Protein AF-A0A925RL94-F1 (afdb_monomer_lite)

Structure (mmCIF, N/CA/C/O backbone):
data_AF-A0A925RL94-F1
#
_entry.id   AF-A0A925RL94-F1
#
loop_
_atom_site.group_PDB
_atom_site.id
_atom_site.type_symbol
_atom_site.label_atom_id
_atom_site.label_alt_id
_atom_site.label_comp_id
_atom_site.label_asym_id
_atom_site.label_entity_id
_atom_site.label_seq_id
_atom_site.pdbx_PDB_ins_code
_atom_site.Cartn_x
_atom_site.Cartn_y
_atom_site.Cartn_z
_atom_site.occupancy
_atom_site.B_iso_or_equiv
_atom_site.auth_seq_id
_atom_site.auth_comp_id
_atom_site.auth_asym_id
_atom_site.auth_atom_id
_atom_site.pdbx_PDB_model_num
ATOM 1 N N . ALA A 1 1 ? 12.896 13.340 -16.952 1.00 64.50 1 ALA A N 1
ATOM 2 C CA . ALA A 1 1 ? 13.721 12.952 -18.116 1.00 64.50 1 ALA A CA 1
ATOM 3 C C . ALA A 1 1 ? 14.757 11.909 -17.709 1.00 64.50 1 ALA A C 1
ATOM 5 O O . ALA A 1 1 ? 14.561 10.755 -18.052 1.00 64.50 1 ALA A O 1
ATOM 6 N N . ALA A 1 2 ? 15.728 12.252 -16.847 1.00 90.25 2 ALA A N 1
ATOM 7 C CA . ALA A 1 2 ? 16.806 11.335 -16.456 1.00 90.25 2 ALA A CA 1
ATOM 8 C C . ALA A 1 2 ? 16.340 9.932 -16.011 1.00 90.25 2 ALA A C 1
ATOM 10 O O . ALA A 1 2 ? 16.824 8.950 -16.558 1.00 90.25 2 ALA A O 1
ATOM 11 N N . LEU A 1 3 ? 15.381 9.799 -15.083 1.00 93.00 3 LEU A N 1
ATOM 12 C CA . LEU A 1 3 ? 14.913 8.478 -14.620 1.00 93.00 3 LEU A CA 1
ATOM 13 C C . LEU A 1 3 ? 14.348 7.605 -15.755 1.00 93.00 3 LEU A C 1
ATOM 15 O O . LEU A 1 3 ? 14.656 6.421 -15.834 1.00 93.00 3 LEU A O 1
ATOM 19 N N . VAL A 1 4 ? 13.565 8.192 -16.661 1.00 92.75 4 VAL A N 1
ATOM 20 C CA . VAL A 1 4 ? 12.972 7.477 -17.804 1.00 92.75 4 VAL A CA 1
ATOM 21 C C . VAL A 1 4 ? 14.063 6.960 -18.743 1.00 92.75 4 VAL A C 1
ATOM 23 O O . VAL A 1 4 ? 14.004 5.805 -19.165 1.00 92.75 4 VAL A O 1
ATOM 26 N N . ASP A 1 5 ? 15.096 7.765 -18.998 1.00 92.69 5 ASP A N 1
ATOM 27 C CA . ASP A 1 5 ? 16.243 7.357 -19.817 1.00 92.69 5 ASP A CA 1
ATOM 28 C C . ASP A 1 5 ? 17.022 6.208 -19.155 1.00 92.69 5 ASP A C 1
ATOM 30 O O . ASP A 1 5 ? 17.421 5.251 -19.822 1.00 92.69 5 ASP A O 1
ATOM 34 N N . HIS A 1 6 ? 17.185 6.251 -17.827 1.00 94.94 6 HIS A N 1
ATOM 35 C CA . HIS A 1 6 ? 17.825 5.173 -17.067 1.00 94.94 6 HIS A CA 1
ATOM 36 C C . HIS A 1 6 ? 17.009 3.876 -17.109 1.00 94.94 6 HIS A C 1
ATOM 38 O O . HIS A 1 6 ? 17.593 2.799 -17.267 1.00 94.94 6 HIS A O 1
ATOM 44 N N . VAL A 1 7 ? 15.677 3.964 -17.018 1.00 94.00 7 VAL A N 1
ATOM 45 C CA . VAL A 1 7 ? 14.772 2.814 -17.171 1.00 94.00 7 VAL A CA 1
ATOM 46 C C . VAL A 1 7 ? 14.904 2.214 -18.571 1.00 94.00 7 VAL A C 1
ATOM 48 O O . VAL A 1 7 ? 15.119 1.009 -18.695 1.00 94.00 7 VAL A O 1
ATOM 51 N N . ALA A 1 8 ? 14.865 3.030 -19.627 1.00 92.62 8 ALA A N 1
ATOM 52 C CA . ALA A 1 8 ? 15.038 2.554 -21.001 1.00 92.62 8 ALA A CA 1
ATOM 53 C C . ALA A 1 8 ? 16.407 1.881 -21.211 1.00 92.62 8 ALA A C 1
ATOM 55 O O . ALA A 1 8 ? 16.489 0.782 -21.764 1.00 92.62 8 ALA A O 1
ATOM 56 N N . ALA A 1 9 ? 17.481 2.485 -20.693 1.00 93.75 9 ALA A N 1
ATOM 57 C CA . ALA A 1 9 ? 18.813 1.889 -20.730 1.00 93.75 9 ALA A CA 1
ATOM 58 C C . ALA A 1 9 ? 18.877 0.559 -19.958 1.00 93.75 9 ALA A C 1
ATOM 60 O O . ALA A 1 9 ? 19.594 -0.354 -20.367 1.00 93.75 9 ALA A O 1
ATOM 61 N N . GLN A 1 10 ? 18.140 0.422 -18.851 1.00 94.38 10 GLN A N 1
ATOM 62 C CA . GLN A 1 10 ? 18.059 -0.832 -18.100 1.00 94.38 10 GLN A CA 1
ATOM 63 C C . GLN A 1 10 ? 17.340 -1.930 -18.879 1.00 94.38 10 GLN A C 1
ATOM 65 O O . GLN A 1 10 ? 17.825 -3.058 -18.891 1.00 94.38 10 GLN A O 1
ATOM 70 N N . LEU A 1 11 ? 16.249 -1.606 -19.577 1.00 94.69 11 LEU A N 1
ATOM 71 C CA . LEU A 1 11 ? 15.552 -2.568 -20.435 1.00 94.69 11 LEU A CA 1
ATOM 72 C C . LEU A 1 11 ? 16.499 -3.148 -21.497 1.00 94.69 11 LEU A C 1
ATOM 74 O O . LEU A 1 11 ? 16.569 -4.365 -21.651 1.00 94.69 11 LEU A O 1
ATOM 78 N N . VAL A 1 12 ? 17.315 -2.309 -22.142 1.00 95.38 12 VAL A N 1
ATOM 79 C CA . VAL A 1 12 ? 18.339 -2.770 -23.100 1.00 95.38 12 VAL A CA 1
ATOM 80 C C . VAL A 1 12 ? 19.384 -3.677 -22.435 1.00 95.38 12 VAL A C 1
ATOM 82 O O . VAL A 1 12 ? 19.806 -4.669 -23.027 1.00 95.38 12 VAL A O 1
ATOM 85 N N . ARG A 1 13 ? 19.800 -3.388 -21.194 1.00 95.88 13 ARG A N 1
ATOM 86 C CA . ARG A 1 13 ? 20.733 -4.264 -20.457 1.00 95.88 13 ARG A CA 1
ATOM 87 C C . ARG A 1 13 ? 20.117 -5.625 -20.118 1.00 95.88 13 ARG A C 1
ATOM 89 O O . ARG A 1 13 ? 20.829 -6.621 -20.173 1.00 95.88 13 ARG A O 1
ATOM 96 N N . CYS A 1 14 ? 18.831 -5.671 -19.772 1.00 95.81 14 CYS A N 1
ATOM 97 C CA . CYS A 1 14 ? 18.134 -6.903 -19.393 1.00 95.81 14 CYS A CA 1
ATOM 98 C C . CYS A 1 14 ? 17.754 -7.777 -20.597 1.00 95.81 14 CYS A C 1
ATOM 100 O O . CYS A 1 14 ? 17.811 -9.000 -20.495 1.00 95.81 14 CYS A O 1
ATOM 102 N N . PHE A 1 15 ? 17.365 -7.165 -21.720 1.00 95.56 15 PHE A N 1
ATOM 103 C CA . PHE A 1 15 ? 16.771 -7.865 -22.867 1.00 95.56 15 PHE A CA 1
ATOM 104 C C . PHE A 1 15 ? 17.641 -7.854 -24.133 1.00 95.56 15 PHE A C 1
ATOM 106 O O . PHE A 1 15 ? 17.302 -8.507 -25.117 1.00 95.56 15 PHE A O 1
ATOM 113 N N . GLY A 1 16 ? 18.778 -7.154 -24.111 1.00 95.62 16 GLY A N 1
ATOM 114 C CA . GLY A 1 16 ? 19.700 -7.044 -25.238 1.00 95.62 16 GLY A CA 1
ATOM 115 C C . GLY A 1 16 ? 19.469 -5.801 -26.101 1.00 95.62 16 GLY A C 1
ATOM 116 O O . GLY A 1 16 ? 18.523 -5.038 -25.919 1.00 95.62 16 GLY A O 1
ATOM 117 N N . ARG A 1 17 ? 20.378 -5.580 -27.058 1.00 92.81 17 ARG A N 1
ATOM 118 C CA . ARG A 1 17 ? 20.386 -4.380 -27.917 1.00 92.81 17 ARG A CA 1
ATOM 119 C C . ARG A 1 17 ? 19.214 -4.307 -28.890 1.00 92.81 17 ARG A C 1
ATOM 121 O O . ARG A 1 17 ? 18.818 -3.206 -29.251 1.00 92.81 17 ARG A O 1
ATOM 128 N N . ASP A 1 18 ? 18.656 -5.456 -29.251 1.00 93.88 18 ASP A N 1
ATOM 129 C CA . ASP A 1 18 ? 17.502 -5.557 -30.146 1.00 93.88 18 ASP A CA 1
ATOM 130 C C . ASP A 1 18 ? 16.169 -5.464 -29.384 1.00 93.88 18 ASP A C 1
ATOM 132 O O . ASP A 1 18 ? 15.102 -5.679 -29.960 1.00 93.88 18 ASP A O 1
ATOM 136 N N . ALA A 1 19 ? 16.211 -5.150 -28.080 1.00 92.06 19 ALA A N 1
ATOM 137 C CA . ALA A 1 19 ? 15.014 -4.930 -27.289 1.00 92.06 19 ALA A CA 1
ATOM 138 C C . ALA A 1 19 ? 14.204 -3.761 -27.880 1.00 92.06 19 ALA A C 1
ATOM 140 O O . ALA A 1 19 ? 14.744 -2.664 -28.064 1.00 92.06 19 ALA A O 1
ATOM 141 N N . PRO A 1 20 ? 12.908 -3.961 -28.170 1.00 90.12 20 PRO A N 1
ATOM 142 C CA . PRO A 1 20 ? 12.073 -2.904 -28.714 1.00 90.12 20 PRO A CA 1
ATOM 143 C C . PRO A 1 20 ? 11.938 -1.752 -27.715 1.00 90.12 20 PRO A C 1
ATOM 145 O O . PRO A 1 20 ? 11.921 -1.951 -26.497 1.00 90.12 20 PRO A O 1
ATOM 148 N N . SER A 1 21 ? 11.802 -0.531 -28.233 1.00 90.19 21 SER A N 1
ATOM 149 C CA . SER A 1 21 ? 11.518 0.629 -27.391 1.00 90.19 21 SER A CA 1
ATOM 150 C C . SER A 1 21 ? 10.158 0.472 -26.694 1.00 90.19 21 SER A C 1
ATOM 152 O O . SER A 1 21 ? 9.199 0.012 -27.321 1.00 90.19 21 SER A O 1
ATOM 154 N N . PRO A 1 22 ? 10.040 0.857 -25.410 1.00 92.12 22 PRO A N 1
ATOM 155 C CA . PRO A 1 22 ? 8.777 0.770 -24.692 1.00 92.12 22 PRO A CA 1
ATOM 156 C C . PRO A 1 22 ? 7.737 1.708 -25.314 1.00 92.12 22 PRO A C 1
ATOM 158 O O . PRO A 1 22 ? 8.034 2.865 -25.605 1.00 92.12 22 PRO A O 1
ATOM 161 N N . LEU A 1 23 ? 6.498 1.227 -25.466 1.00 93.00 23 LEU A N 1
ATOM 162 C CA . LEU A 1 23 ? 5.382 2.039 -25.977 1.00 93.00 23 LEU A CA 1
ATOM 163 C C . LEU A 1 23 ? 5.044 3.206 -25.039 1.00 93.00 23 LEU A C 1
ATOM 165 O O . LEU A 1 23 ? 4.630 4.275 -25.485 1.00 93.00 23 LEU A O 1
ATOM 169 N N . ARG A 1 24 ? 5.206 2.992 -23.729 1.00 93.44 24 ARG A N 1
ATOM 170 C CA . ARG A 1 24 ? 5.007 3.993 -22.683 1.00 93.44 24 ARG A CA 1
ATOM 171 C C . ARG A 1 24 ? 5.826 3.619 -21.454 1.00 93.44 24 ARG A C 1
ATOM 173 O O . ARG A 1 24 ? 5.841 2.459 -21.059 1.00 93.44 24 ARG A O 1
ATOM 180 N N . ILE A 1 25 ? 6.443 4.613 -20.824 1.00 92.69 25 ILE A N 1
ATOM 181 C CA . ILE A 1 25 ? 6.955 4.512 -19.454 1.00 92.69 25 ILE A CA 1
ATOM 182 C C . ILE A 1 25 ? 6.118 5.461 -18.600 1.00 92.69 25 ILE A C 1
ATOM 184 O O . ILE A 1 25 ? 5.901 6.613 -18.970 1.00 92.69 25 ILE A O 1
ATOM 188 N N . THR A 1 26 ? 5.600 4.969 -17.481 1.00 94.25 26 THR A N 1
ATOM 189 C CA . THR A 1 26 ? 4.878 5.766 -16.483 1.00 94.25 26 THR A CA 1
ATOM 190 C C . THR A 1 26 ? 5.557 5.537 -15.150 1.00 94.25 26 THR A C 1
ATOM 192 O O . THR A 1 26 ? 5.808 4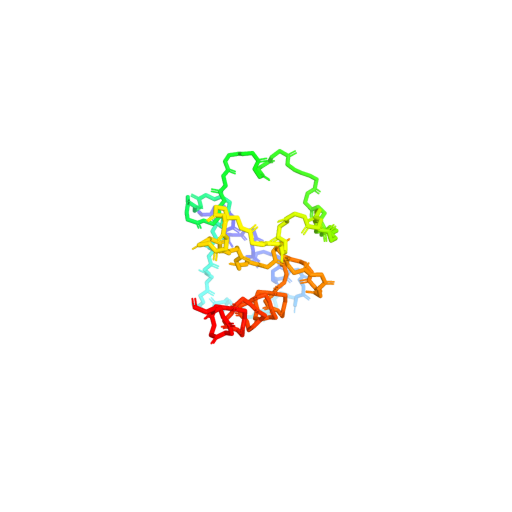.392 -14.786 1.00 94.25 26 THR A O 1
ATOM 195 N N . VAL A 1 27 ? 5.907 6.626 -14.479 1.00 92.50 27 VAL A N 1
ATOM 196 C CA . VAL A 1 27 ? 6.518 6.602 -13.154 1.00 92.50 27 VAL A CA 1
ATOM 197 C C . VAL A 1 27 ? 5.510 7.228 -12.212 1.00 92.50 27 VAL A C 1
ATOM 199 O O . VAL A 1 27 ? 5.088 8.355 -12.458 1.00 92.50 27 VAL A O 1
ATOM 202 N N . GLU A 1 28 ? 5.138 6.479 -11.185 1.00 93.75 28 GLU A N 1
ATOM 203 C CA . GLU A 1 28 ? 4.318 6.954 -10.079 1.00 93.75 28 GLU A CA 1
ATOM 204 C C . GLU A 1 28 ? 5.216 7.040 -8.849 1.00 93.75 28 GLU A C 1
ATOM 206 O O . GLU A 1 28 ? 5.878 6.057 -8.502 1.00 93.75 28 GLU A O 1
ATOM 211 N N . ASP A 1 29 ? 5.280 8.220 -8.243 1.00 92.75 29 ASP A N 1
ATOM 212 C CA . ASP A 1 29 ? 6.085 8.458 -7.048 1.00 92.75 29 ASP A CA 1
ATOM 213 C C . ASP A 1 29 ? 5.172 8.502 -5.823 1.00 92.75 29 ASP A C 1
ATOM 215 O O . ASP A 1 29 ? 4.739 9.561 -5.374 1.00 92.75 29 ASP A O 1
ATOM 219 N N . TRP A 1 30 ? 4.877 7.317 -5.289 1.00 93.25 30 TRP A N 1
ATOM 220 C CA . TRP A 1 30 ? 4.017 7.158 -4.116 1.00 93.25 30 TRP A CA 1
ATOM 221 C C . TRP A 1 30 ? 4.565 7.843 -2.863 1.00 93.25 30 TRP A C 1
ATOM 223 O O . TRP A 1 30 ? 3.786 8.224 -1.996 1.00 93.25 30 TRP A O 1
ATOM 233 N N . ALA A 1 31 ? 5.884 8.031 -2.770 1.00 92.12 31 ALA A N 1
ATOM 234 C CA . ALA A 1 31 ? 6.502 8.695 -1.627 1.00 92.12 31 ALA A CA 1
ATOM 235 C C . ALA A 1 31 ? 6.210 10.208 -1.605 1.00 92.12 31 ALA A C 1
ATOM 237 O O . ALA A 1 31 ? 6.306 10.845 -0.558 1.00 92.12 31 ALA A O 1
ATOM 238 N N . GLY A 1 32 ? 5.847 10.782 -2.757 1.00 91.75 32 GLY A N 1
ATOM 239 C CA . GLY A 1 32 ? 5.422 12.174 -2.888 1.00 91.75 32 GLY A CA 1
ATOM 240 C C . GLY A 1 32 ? 3.910 12.394 -2.787 1.00 91.75 32 GLY A C 1
ATOM 241 O O . GLY A 1 32 ? 3.482 13.550 -2.769 1.00 91.75 32 GLY A O 1
ATOM 242 N N . ASP A 1 33 ? 3.096 11.334 -2.743 1.00 95.31 33 ASP A N 1
ATOM 243 C CA . ASP A 1 33 ? 1.637 11.452 -2.672 1.00 95.31 33 ASP A CA 1
ATOM 244 C C . ASP A 1 33 ? 1.177 11.638 -1.210 1.00 95.31 33 ASP A C 1
ATOM 246 O O .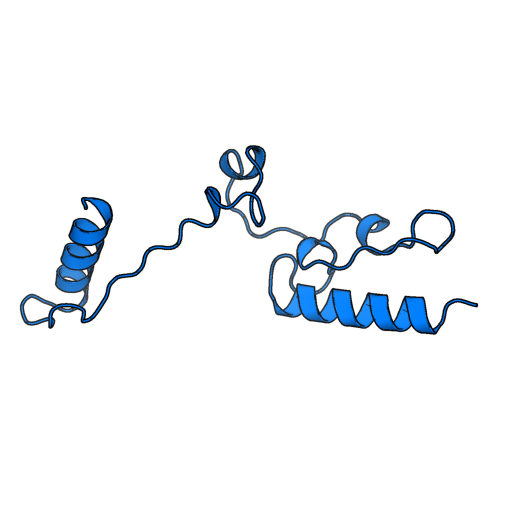 ASP A 1 33 ? 1.271 10.698 -0.416 1.00 95.31 33 ASP A O 1
ATOM 250 N N . PRO A 1 34 ? 0.623 12.810 -0.831 1.00 93.69 34 PRO A N 1
ATOM 251 C CA . PRO A 1 34 ? 0.199 13.083 0.544 1.00 93.69 34 PRO A CA 1
ATOM 252 C C . PRO A 1 34 ? -1.007 12.247 1.006 1.00 93.69 34 PRO A C 1
ATOM 254 O O . PRO A 1 34 ? -1.343 12.271 2.191 1.00 93.69 34 PRO A O 1
ATOM 257 N N . CYS A 1 35 ? -1.691 11.548 0.096 1.00 94.69 35 CYS A N 1
ATOM 258 C CA . CYS A 1 35 ? -2.757 10.603 0.434 1.00 94.69 35 CYS A CA 1
ATOM 259 C C . CYS A 1 35 ? -2.227 9.198 0.758 1.00 94.69 35 CYS A C 1
ATOM 261 O O . CYS A 1 35 ? -3.002 8.368 1.237 1.00 94.69 35 CYS A O 1
ATOM 263 N N . VAL A 1 36 ? -0.951 8.919 0.474 1.00 92.50 36 VAL A N 1
ATOM 264 C CA . VAL A 1 36 ? -0.339 7.589 0.619 1.00 92.50 36 VAL A CA 1
ATOM 265 C C . VAL A 1 36 ? 0.815 7.608 1.614 1.00 92.50 36 VAL A C 1
ATOM 267 O O . VAL A 1 36 ? 0.903 6.698 2.432 1.00 92.50 36 VAL A O 1
ATOM 270 N N . ALA A 1 37 ? 1.658 8.639 1.573 1.00 92.81 37 ALA A N 1
ATOM 271 C CA . ALA A 1 37 ? 2.850 8.750 2.401 1.00 92.81 37 ALA A CA 1
ATOM 272 C C . ALA A 1 37 ? 2.869 10.047 3.220 1.00 92.81 37 ALA A C 1
ATOM 274 O O . ALA A 1 37 ? 2.359 11.098 2.816 1.00 92.81 37 ALA A O 1
ATOM 275 N N . VAL A 1 38 ? 3.513 9.979 4.381 1.00 92.62 38 VAL A N 1
ATOM 276 C CA . VAL A 1 38 ? 3.895 11.134 5.196 1.00 92.62 38 VAL A CA 1
ATOM 277 C C . VAL A 1 38 ? 5.407 11.340 5.140 1.00 92.62 38 VAL A C 1
ATOM 279 O O . VAL A 1 38 ? 6.166 10.428 4.834 1.00 92.62 38 VAL A O 1
ATOM 282 N N . ALA A 1 39 ? 5.880 12.539 5.495 1.00 92.25 39 ALA A N 1
ATOM 283 C CA . ALA A 1 39 ? 7.313 12.857 5.455 1.00 92.25 39 ALA A CA 1
ATOM 284 C C . ALA A 1 39 ? 8.187 11.874 6.261 1.00 92.25 39 ALA A C 1
ATOM 286 O O . ALA A 1 39 ? 9.322 11.623 5.877 1.00 92.25 39 ALA A O 1
ATOM 287 N N . ALA A 1 40 ? 7.648 11.300 7.344 1.00 91.44 40 ALA A N 1
ATOM 288 C CA . ALA A 1 40 ? 8.349 10.320 8.172 1.00 91.44 40 ALA A CA 1
ATOM 289 C C . ALA A 1 40 ? 8.608 8.979 7.458 1.00 91.44 40 ALA A C 1
ATOM 291 O O . ALA A 1 40 ? 9.529 8.264 7.844 1.00 91.44 40 ALA A O 1
ATOM 292 N N . ASP A 1 41 ? 7.843 8.642 6.414 1.00 89.69 41 ASP A N 1
ATOM 293 C CA . ASP A 1 41 ? 8.013 7.383 5.677 1.00 89.69 41 ASP A CA 1
ATOM 294 C C . ASP A 1 41 ? 9.299 7.378 4.833 1.00 89.69 41 ASP A C 1
ATOM 296 O O . ASP A 1 41 ? 9.824 6.315 4.506 1.00 89.69 41 ASP A O 1
ATOM 300 N N . LEU A 1 42 ? 9.850 8.559 4.522 1.00 89.44 42 LEU A N 1
ATOM 301 C CA . LEU A 1 42 ? 11.115 8.707 3.792 1.00 89.44 42 LEU A CA 1
ATOM 302 C C . LEU A 1 42 ? 12.343 8.322 4.627 1.00 89.44 42 LEU A C 1
ATOM 304 O O . LEU A 1 42 ? 13.387 8.000 4.061 1.00 89.44 42 LEU A O 1
ATOM 308 N N . ASP A 1 43 ? 12.219 8.366 5.953 1.00 89.62 43 ASP A N 1
ATOM 309 C CA . ASP A 1 43 ? 13.310 8.084 6.891 1.00 89.62 43 ASP A CA 1
ATOM 310 C C . ASP A 1 43 ? 13.340 6.606 7.333 1.00 89.62 43 ASP A C 1
ATOM 312 O O . ASP A 1 43 ? 14.234 6.193 8.078 1.00 89.62 43 ASP A O 1
ATOM 316 N N . GLY A 1 44 ? 12.359 5.804 6.902 1.00 82.94 44 GLY A N 1
ATOM 317 C CA . GLY A 1 44 ? 12.239 4.390 7.251 1.00 82.94 44 GLY A CA 1
ATOM 318 C C . GLY A 1 44 ? 13.289 3.497 6.581 1.00 82.94 44 GLY A C 1
ATOM 319 O O . GLY A 1 44 ? 13.879 3.836 5.558 1.00 82.94 44 GLY A O 1
ATOM 320 N N . ASP A 1 45 ? 13.491 2.297 7.131 1.00 85.12 45 ASP A N 1
ATOM 321 C CA . ASP A 1 45 ? 14.379 1.275 6.553 1.00 85.12 45 ASP A CA 1
ATOM 322 C C . ASP A 1 45 ? 13.776 0.557 5.328 1.00 85.12 45 ASP A C 1
ATOM 324 O O . ASP A 1 45 ? 14.451 -0.248 4.681 1.00 85.12 45 ASP A O 1
ATOM 328 N N . GLY A 1 46 ? 12.513 0.854 4.998 1.00 83.06 46 GLY A N 1
ATOM 329 C CA . GLY A 1 46 ? 11.769 0.233 3.904 1.00 83.06 46 GLY A CA 1
ATOM 330 C C . GLY A 1 46 ? 11.455 -1.246 4.140 1.00 83.06 46 GLY A C 1
ATOM 331 O O . GLY A 1 46 ? 11.118 -1.954 3.186 1.00 83.06 46 GLY A O 1
ATOM 332 N N . ALA A 1 47 ? 11.596 -1.738 5.375 1.00 87.75 47 ALA A N 1
ATOM 333 C CA . ALA A 1 47 ? 11.281 -3.114 5.707 1.00 87.75 47 ALA A CA 1
ATOM 334 C C . ALA A 1 47 ? 9.773 -3.372 5.619 1.00 87.75 47 ALA A C 1
ATOM 336 O O . ALA A 1 47 ? 8.933 -2.491 5.813 1.00 87.75 47 ALA A O 1
ATOM 337 N N . HIS A 1 48 ? 9.429 -4.626 5.339 1.00 86.44 48 HIS A N 1
ATOM 338 C CA . HIS A 1 48 ? 8.046 -5.062 5.422 1.00 86.44 48 HIS A CA 1
ATOM 339 C C . HIS A 1 48 ? 7.550 -4.916 6.871 1.00 86.44 48 HIS A C 1
ATOM 341 O O . HIS A 1 48 ? 8.265 -5.346 7.781 1.00 86.44 48 HIS A O 1
ATOM 347 N N . PRO A 1 49 ? 6.367 -4.321 7.114 1.00 88.69 49 PRO A N 1
ATOM 348 C CA . PRO A 1 49 ? 5.893 -4.122 8.472 1.00 88.69 49 PRO A CA 1
ATOM 349 C C . PRO A 1 49 ? 5.616 -5.463 9.152 1.00 88.69 49 PRO A C 1
ATOM 351 O O . PRO A 1 49 ? 5.048 -6.381 8.568 1.00 88.69 49 PRO A O 1
ATOM 354 N N . GLU A 1 50 ? 5.975 -5.550 10.425 1.00 93.75 50 GLU A N 1
ATOM 355 C CA . GLU A 1 50 ? 5.524 -6.625 11.303 1.00 93.75 50 GLU A CA 1
ATOM 356 C C . GLU A 1 50 ? 4.072 -6.388 11.742 1.00 93.75 50 GLU A C 1
ATOM 358 O O . GLU A 1 50 ? 3.494 -5.312 11.553 1.00 93.75 50 GLU A O 1
ATOM 363 N N . VAL A 1 51 ? 3.470 -7.390 12.385 1.00 96.19 51 VAL A N 1
ATOM 364 C CA . VAL A 1 51 ? 2.136 -7.228 12.973 1.00 96.19 51 VAL A CA 1
ATOM 365 C C . VAL A 1 51 ? 2.168 -6.111 14.021 1.00 96.19 51 VAL A C 1
ATOM 367 O O . VAL A 1 51 ? 2.783 -6.239 15.081 1.00 96.19 51 VAL A O 1
ATOM 370 N N . GLY A 1 52 ? 1.452 -5.020 13.738 1.00 94.12 52 GLY A N 1
ATOM 371 C CA . GLY A 1 52 ? 1.354 -3.874 14.638 1.00 94.12 52 GLY A CA 1
ATOM 372 C C . GLY A 1 52 ? 0.698 -4.220 15.985 1.00 94.12 52 GLY A C 1
ATOM 373 O O . GLY A 1 52 ? 0.094 -5.288 16.141 1.00 94.12 52 GLY A O 1
ATOM 374 N N . PRO A 1 53 ? 0.746 -3.321 16.980 1.00 96.56 53 PRO A N 1
ATOM 375 C CA . PRO A 1 53 ? 0.229 -3.589 18.319 1.00 96.56 53 PRO A CA 1
ATOM 376 C C . PRO A 1 53 ? -1.273 -3.914 18.311 1.00 96.56 53 PRO A C 1
ATOM 378 O O . PRO A 1 53 ? -2.043 -3.374 17.517 1.00 96.56 53 PRO A O 1
ATOM 381 N N . ALA A 1 54 ? -1.709 -4.777 19.238 1.00 95.75 54 ALA A N 1
ATOM 382 C CA . ALA A 1 54 ? -3.092 -5.272 19.313 1.00 95.75 54 ALA A CA 1
ATOM 383 C C . ALA A 1 54 ? -4.148 -4.160 19.399 1.00 95.75 54 ALA A C 1
ATOM 385 O O . ALA A 1 54 ? -5.274 -4.349 18.944 1.00 95.75 54 ALA A O 1
ATOM 386 N N . VAL A 1 55 ? -3.770 -2.995 19.929 1.00 96.69 55 VAL A N 1
ATOM 387 C CA . VAL A 1 55 ? -4.624 -1.807 20.027 1.00 96.69 55 VAL A CA 1
ATOM 388 C C . VAL A 1 55 ? -5.166 -1.348 18.667 1.00 96.69 55 VAL A C 1
ATOM 390 O O . VAL A 1 55 ? -6.301 -0.897 18.609 1.00 96.69 55 VAL A O 1
ATOM 393 N N . LEU A 1 56 ? -4.435 -1.557 17.563 1.00 96.50 56 LEU A N 1
ATOM 394 C CA . LEU A 1 56 ? -4.891 -1.215 16.204 1.00 96.50 56 LEU A CA 1
ATOM 395 C C . LEU A 1 56 ? -6.048 -2.101 15.707 1.00 96.50 56 LEU A C 1
ATOM 397 O O . LEU A 1 56 ? -6.729 -1.766 14.739 1.00 96.50 56 LEU A O 1
ATOM 401 N N . ARG A 1 57 ? -6.269 -3.251 16.355 1.00 96.38 57 ARG A N 1
ATOM 402 C CA . ARG A 1 57 ? -7.336 -4.212 16.026 1.00 96.38 57 ARG A CA 1
ATOM 403 C C . ARG A 1 57 ? -8.534 -4.120 16.968 1.00 96.38 57 ARG A C 1
ATOM 405 O O . ARG A 1 57 ? -9.501 -4.863 16.785 1.00 96.38 57 ARG A O 1
ATOM 412 N N . GLN A 1 58 ? -8.470 -3.238 17.959 1.00 95.81 58 GLN A N 1
ATOM 413 C CA . GLN A 1 58 ? -9.508 -3.044 18.964 1.00 95.81 58 GLN A CA 1
ATOM 414 C C . GLN A 1 58 ? -10.446 -1.895 18.585 1.00 95.81 58 GLN A C 1
ATOM 416 O O . GLN A 1 58 ? -10.192 -1.130 17.657 1.00 95.81 58 GLN A O 1
ATOM 421 N N . ALA A 1 59 ? -11.561 -1.802 19.306 1.00 95.94 59 ALA A N 1
ATOM 422 C CA . ALA A 1 59 ? -12.463 -0.670 19.198 1.00 95.94 59 ALA A CA 1
ATOM 423 C C . ALA A 1 59 ? -11.935 0.508 20.023 1.00 95.94 59 ALA A C 1
ATOM 425 O O . ALA A 1 59 ? -11.448 0.330 21.141 1.00 95.94 59 ALA A O 1
ATOM 426 N N . HIS A 1 60 ? -12.120 1.715 19.511 1.00 95.88 60 HIS A N 1
ATOM 427 C CA . HIS A 1 60 ? -11.819 2.970 20.186 1.00 95.88 60 HIS A CA 1
ATOM 428 C C . HIS A 1 60 ? -13.107 3.744 20.470 1.00 95.88 60 HIS A C 1
ATOM 430 O O . HIS A 1 60 ? -14.169 3.436 19.922 1.00 95.88 60 HIS A O 1
ATOM 436 N N . LEU A 1 61 ? -13.010 4.759 21.336 1.00 95.62 61 LEU A N 1
ATOM 437 C CA . LEU A 1 61 ? -14.130 5.631 21.713 1.00 95.62 61 LEU A CA 1
ATOM 438 C C . LEU A 1 61 ? -15.395 4.832 22.074 1.00 95.62 61 LEU A C 1
ATOM 440 O O . LEU A 1 61 ? -16.456 5.050 21.497 1.00 95.62 61 LEU A O 1
ATOM 444 N N . GLU A 1 62 ? -15.254 3.880 23.002 1.00 93.38 62 GLU A N 1
ATOM 445 C CA . GLU A 1 62 ? -16.356 3.036 23.501 1.00 93.38 62 GLU A CA 1
ATOM 446 C C . GLU A 1 62 ? -17.089 2.266 22.387 1.00 93.38 62 GLU A C 1
ATOM 448 O O . GLU A 1 62 ? -18.309 2.139 22.395 1.00 93.38 62 GLU A O 1
ATOM 453 N N . GLY A 1 63 ? -16.347 1.765 21.396 1.00 92.06 63 GLY A N 1
ATOM 454 C CA . GLY A 1 63 ? -16.918 0.970 20.306 1.00 92.06 63 GLY A CA 1
ATOM 455 C C . GLY A 1 63 ? -17.336 1.772 19.076 1.00 92.06 63 GLY A C 1
ATOM 456 O O . GLY A 1 63 ? -17.733 1.170 18.079 1.00 92.06 63 GLY A O 1
ATOM 457 N N . ARG A 1 64 ? -17.224 3.105 19.115 1.00 93.81 64 ARG A N 1
ATOM 458 C CA . ARG A 1 64 ? -17.668 3.991 18.027 1.00 93.81 64 ARG A CA 1
ATOM 459 C C . ARG A 1 64 ? -16.667 4.121 16.884 1.00 93.81 64 ARG A C 1
ATOM 461 O O . ARG A 1 64 ? -17.061 4.495 15.785 1.00 93.81 64 ARG A O 1
ATOM 468 N N . VAL A 1 65 ? -15.387 3.843 17.129 1.00 96.12 65 VAL A N 1
ATOM 469 C CA . VAL A 1 65 ? -14.330 3.981 16.119 1.00 96.12 65 VAL A CA 1
ATOM 470 C C . VAL A 1 65 ? -13.565 2.677 15.970 1.00 96.12 65 VAL A C 1
ATOM 472 O O . VAL A 1 65 ? -13.114 2.093 16.950 1.00 96.12 65 VAL A O 1
ATOM 475 N N . TRP A 1 66 ? -13.381 2.251 14.725 1.00 97.38 66 TRP A N 1
ATOM 476 C CA . TRP A 1 66 ? -12.602 1.078 14.349 1.00 97.38 66 TRP A CA 1
ATOM 477 C C . TRP A 1 66 ? -11.641 1.450 13.226 1.00 97.38 66 TRP A C 1
ATOM 479 O O . TRP A 1 66 ? -11.999 2.226 12.342 1.00 97.38 66 TRP A O 1
ATOM 489 N N . LEU A 1 67 ? -10.436 0.881 13.251 1.00 97.56 67 LEU A N 1
ATOM 490 C CA . LEU A 1 67 ? -9.416 1.118 12.233 1.00 97.56 67 LEU A CA 1
ATOM 491 C C . LEU A 1 67 ? -9.326 -0.068 11.267 1.00 97.56 67 LEU A C 1
ATOM 493 O O . LEU A 1 67 ? -9.126 -1.217 11.683 1.00 97.56 67 LEU A O 1
ATOM 497 N N . ALA A 1 68 ? -9.428 0.222 9.972 1.00 97.44 68 ALA A N 1
ATOM 498 C CA . ALA A 1 68 ? -9.256 -0.741 8.892 1.00 97.44 68 ALA A CA 1
ATOM 499 C C . ALA A 1 68 ? -8.218 -0.207 7.898 1.00 97.44 68 ALA A C 1
ATOM 501 O O . ALA A 1 68 ? -8.449 0.801 7.239 1.00 97.44 68 ALA A O 1
ATOM 502 N N . GLY A 1 69 ? -7.078 -0.886 7.829 1.00 96.19 69 GLY A N 1
ATOM 503 C CA . GLY A 1 69 ? -5.963 -0.594 6.932 1.00 96.19 69 GLY A CA 1
ATOM 504 C C . GLY A 1 69 ? -5.067 -1.826 6.841 1.00 96.19 69 GLY A C 1
ATOM 505 O O . GLY A 1 69 ? -5.206 -2.741 7.660 1.00 96.19 69 GLY A O 1
ATOM 506 N N . ALA A 1 70 ? -4.168 -1.873 5.859 1.00 96.38 70 ALA A N 1
ATOM 507 C CA . ALA A 1 70 ? -3.275 -3.018 5.679 1.00 96.38 70 ALA A CA 1
ATOM 508 C C . ALA A 1 70 ? -2.414 -3.256 6.931 1.00 96.38 70 ALA A C 1
ATOM 510 O O . ALA A 1 70 ? -2.212 -4.386 7.368 1.00 96.38 70 ALA A O 1
ATOM 511 N N . GLU A 1 71 ? -1.979 -2.169 7.553 1.00 95.19 71 GLU A N 1
ATOM 512 C CA . GLU A 1 71 ? -1.119 -2.091 8.731 1.00 95.19 71 GLU A CA 1
ATOM 513 C C . GLU A 1 71 ? -1.853 -2.501 10.015 1.00 95.19 71 GLU A C 1
ATOM 515 O O . GLU A 1 71 ? -1.227 -2.823 11.026 1.00 95.19 71 GLU A O 1
ATOM 520 N N . THR A 1 72 ? -3.193 -2.504 10.005 1.00 97.00 72 THR A N 1
ATOM 521 C CA . THR A 1 72 ? -3.985 -2.942 11.165 1.00 97.00 72 THR A CA 1
ATOM 522 C C . THR A 1 72 ? -4.256 -4.441 11.151 1.00 97.00 72 THR A C 1
ATOM 524 O O . THR A 1 72 ? -4.734 -4.981 12.152 1.00 97.00 72 THR A O 1
ATOM 527 N N . SER A 1 73 ? -3.944 -5.132 10.054 1.00 96.75 73 SER A N 1
ATOM 528 C CA . SER A 1 73 ? -4.114 -6.575 9.924 1.00 96.75 73 SER A CA 1
ATOM 529 C C . SER A 1 73 ? -3.035 -7.354 10.679 1.00 96.75 73 SER A C 1
ATOM 531 O O . SER A 1 73 ? -1.879 -6.948 10.754 1.00 96.75 73 SER A O 1
ATOM 533 N N . ASP A 1 74 ? -3.416 -8.496 11.240 1.00 96.19 74 ASP A N 1
ATOM 534 C CA . ASP A 1 74 ? -2.496 -9.543 11.700 1.00 96.19 74 ASP A CA 1
ATOM 535 C C . ASP A 1 74 ? -2.239 -10.616 10.625 1.00 96.19 74 ASP A C 1
ATOM 537 O O . ASP A 1 74 ? -1.401 -11.496 10.811 1.00 96.19 74 ASP A O 1
ATOM 541 N N . VAL A 1 75 ? -2.923 -10.517 9.484 1.00 94.88 75 VAL A N 1
ATOM 542 C CA . VAL A 1 75 ? -2.700 -11.317 8.276 1.00 94.88 75 VAL A CA 1
ATOM 543 C C . VAL A 1 75 ? -2.066 -10.417 7.221 1.00 94.88 75 VAL A C 1
ATOM 545 O O . VAL A 1 75 ? -2.692 -9.435 6.829 1.00 94.88 75 VAL A O 1
ATOM 548 N N . SER A 1 76 ? -0.866 -10.754 6.740 1.00 95.12 76 SER A N 1
ATOM 549 C CA . SER A 1 76 ? -0.189 -10.031 5.648 1.00 95.12 76 SER A CA 1
ATOM 550 C C . SER A 1 76 ? -0.144 -8.498 5.850 1.00 95.12 76 SER A C 1
ATOM 552 O O . SER A 1 76 ? -0.692 -7.763 5.020 1.00 95.12 76 SER A O 1
ATOM 554 N N . PRO A 1 77 ? 0.428 -7.999 6.966 1.00 95.06 77 PRO A N 1
ATOM 555 C CA . PRO A 1 77 ? 0.469 -6.567 7.277 1.00 95.06 77 PRO A CA 1
ATOM 556 C C . PRO A 1 77 ? 1.111 -5.757 6.142 1.00 95.06 77 PRO A C 1
ATOM 558 O O . PRO A 1 77 ? 2.082 -6.182 5.534 1.00 95.06 77 PRO A O 1
ATOM 561 N N . GLY A 1 78 ? 0.551 -4.592 5.816 1.00 93.69 78 GLY A N 1
ATOM 562 C CA . GLY A 1 78 ? 1.061 -3.746 4.723 1.00 93.69 78 GLY A CA 1
ATOM 563 C C . GLY A 1 78 ? 0.810 -4.283 3.304 1.00 93.69 78 GLY A C 1
ATOM 564 O O . GLY A 1 78 ? 1.269 -3.675 2.340 1.00 93.69 78 GLY A O 1
ATOM 565 N N . LEU A 1 79 ? 0.081 -5.397 3.145 1.00 95.88 79 LEU A N 1
ATOM 566 C CA . LEU A 1 79 ? -0.340 -5.930 1.843 1.00 95.88 79 LEU A CA 1
ATOM 567 C C . LEU A 1 79 ? -1.845 -5.756 1.606 1.00 95.88 79 LEU A C 1
ATOM 569 O O . LEU A 1 79 ? -2.639 -5.566 2.533 1.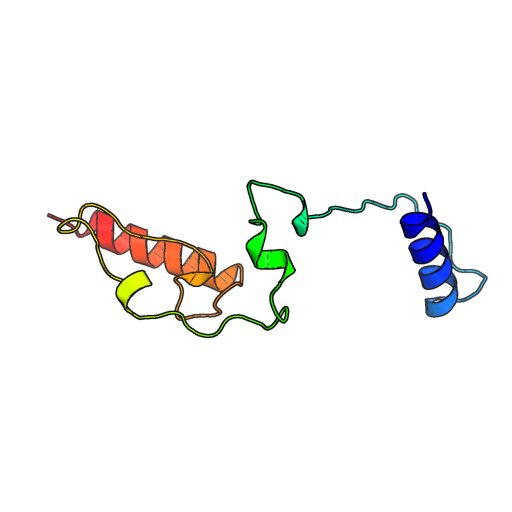00 95.88 79 LEU A O 1
ATOM 573 N N . ILE A 1 80 ? -2.249 -5.881 0.340 1.00 97.12 80 ILE A N 1
ATOM 574 C CA . ILE A 1 80 ? -3.651 -5.767 -0.089 1.00 97.12 80 ILE A CA 1
ATOM 575 C C . ILE A 1 80 ? -4.523 -6.828 0.598 1.00 97.12 80 ILE A C 1
ATOM 577 O O . ILE A 1 80 ? -5.636 -6.527 1.030 1.00 97.12 80 ILE A O 1
ATOM 581 N N . GLU A 1 81 ? -4.021 -8.052 0.763 1.00 97.50 81 GLU A N 1
ATOM 582 C CA . GLU A 1 81 ? -4.714 -9.130 1.474 1.00 97.50 81 GLU A CA 1
ATOM 583 C C . GLU A 1 81 ? -5.012 -8.740 2.925 1.00 97.50 81 GLU A C 1
ATOM 585 O O . GLU A 1 81 ? -6.118 -8.979 3.416 1.00 97.50 81 GLU A O 1
ATOM 590 N N . GLY A 1 82 ? -4.055 -8.085 3.589 1.00 97.50 82 GLY A N 1
ATOM 591 C CA . GLY A 1 82 ? -4.236 -7.560 4.936 1.00 97.50 82 GLY A CA 1
ATOM 592 C C . GLY A 1 82 ? -5.277 -6.445 4.985 1.00 97.50 82 GLY A C 1
ATOM 593 O O . GLY A 1 82 ? -6.143 -6.456 5.859 1.00 97.50 82 GLY A O 1
ATOM 594 N N . ALA A 1 83 ? -5.274 -5.532 4.010 1.00 98.06 83 ALA A N 1
ATOM 595 C CA . ALA A 1 83 ? -6.278 -4.469 3.924 1.00 98.06 83 ALA A CA 1
ATOM 596 C C . ALA A 1 83 ? -7.702 -5.033 3.778 1.00 98.06 83 ALA A C 1
ATOM 598 O O . ALA A 1 83 ? -8.621 -4.611 4.488 1.00 98.06 83 ALA A O 1
ATOM 599 N N . ILE A 1 84 ? -7.880 -6.032 2.907 1.00 98.44 84 ILE A N 1
ATOM 600 C CA . ILE A 1 84 ? -9.165 -6.717 2.708 1.00 98.44 84 ILE A CA 1
ATOM 601 C C . ILE A 1 84 ? -9.592 -7.436 3.994 1.00 98.44 84 ILE A C 1
ATOM 603 O O . ILE A 1 84 ? -10.738 -7.288 4.431 1.00 98.44 84 ILE A O 1
ATOM 607 N N . ALA A 1 85 ? -8.679 -8.178 4.627 1.00 97.94 85 ALA A N 1
ATOM 608 C CA . ALA A 1 85 ? -8.953 -8.892 5.871 1.00 97.94 85 ALA A CA 1
ATOM 609 C C . ALA A 1 85 ? -9.353 -7.934 7.008 1.00 97.94 85 ALA A C 1
ATOM 611 O O . ALA A 1 85 ? -10.345 -8.173 7.703 1.00 97.94 85 ALA A O 1
ATOM 612 N N . ALA A 1 86 ? -8.636 -6.817 7.169 1.00 98.19 86 ALA A N 1
ATOM 613 C CA . ALA A 1 86 ? -8.953 -5.782 8.148 1.00 98.19 86 ALA A CA 1
A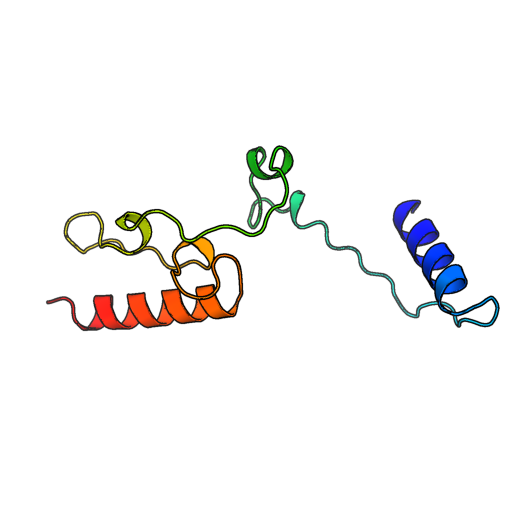TOM 614 C C . ALA A 1 86 ? -10.321 -5.134 7.885 1.00 98.19 86 ALA A C 1
ATOM 616 O O . ALA A 1 86 ? -11.112 -4.988 8.821 1.00 98.19 86 ALA A O 1
ATOM 617 N N . GLY A 1 87 ? -10.630 -4.808 6.626 1.00 98.19 87 GLY A N 1
ATOM 618 C CA . GLY A 1 87 ? -11.928 -4.265 6.225 1.00 98.19 87 GLY A CA 1
ATOM 619 C C . GLY A 1 87 ? -13.086 -5.212 6.544 1.00 98.19 87 GLY A C 1
ATOM 620 O O . GLY A 1 87 ? -14.047 -4.812 7.202 1.00 98.19 87 GLY A O 1
ATOM 621 N N . ALA A 1 88 ? -12.969 -6.487 6.163 1.00 98.12 88 ALA A N 1
ATOM 622 C CA . ALA A 1 88 ? -13.981 -7.503 6.452 1.00 98.12 88 ALA A CA 1
ATOM 623 C C . ALA A 1 88 ? -14.175 -7.716 7.965 1.00 98.12 88 ALA A C 1
ATOM 625 O O . ALA A 1 88 ? -15.310 -7.745 8.453 1.00 98.12 88 ALA A O 1
ATOM 626 N N . ARG A 1 89 ? -13.072 -7.803 8.725 1.00 97.38 89 ARG A N 1
ATOM 627 C CA . ARG A 1 89 ? -13.085 -7.907 10.193 1.00 97.38 89 ARG A CA 1
ATOM 628 C C . ARG A 1 89 ? -13.845 -6.742 10.822 1.00 97.38 89 ARG A C 1
ATOM 630 O O . ARG A 1 89 ? -14.710 -6.971 11.665 1.00 97.38 89 ARG A O 1
ATOM 637 N N . VAL A 1 90 ? -13.518 -5.506 10.444 1.00 97.69 90 VAL A N 1
ATOM 638 C CA . VAL A 1 90 ? -14.149 -4.308 11.014 1.00 97.69 90 VAL A CA 1
ATOM 639 C C . VAL A 1 90 ? -15.622 -4.220 10.627 1.00 97.69 90 VAL A C 1
ATOM 641 O O . VAL A 1 90 ? -16.449 -3.980 11.504 1.00 97.69 90 VAL A O 1
ATOM 644 N N . ALA 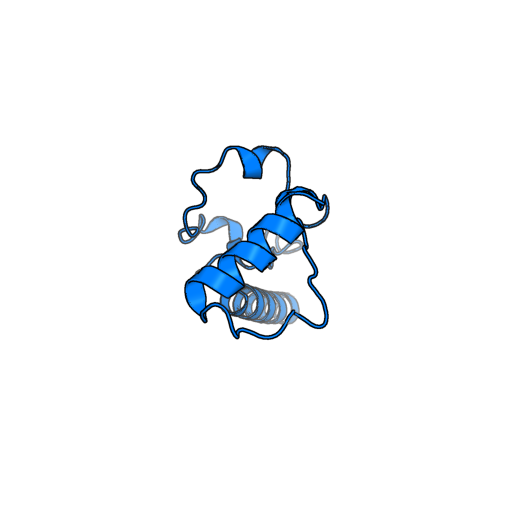A 1 91 ? -15.977 -4.496 9.370 1.00 97.81 91 ALA A N 1
ATOM 645 C CA . ALA A 1 91 ? -17.372 -4.511 8.933 1.00 97.81 91 ALA A CA 1
ATOM 646 C C . ALA A 1 91 ? -18.220 -5.484 9.770 1.00 97.81 91 ALA A C 1
ATOM 648 O O . ALA A 1 91 ? -19.273 -5.102 10.278 1.00 97.81 91 ALA A O 1
ATOM 649 N N . ALA A 1 92 ? -17.732 -6.708 10.003 1.00 96.94 92 ALA A N 1
ATOM 650 C CA . ALA A 1 92 ? -18.422 -7.682 10.849 1.00 96.94 92 ALA A CA 1
ATOM 651 C C . ALA A 1 92 ? -18.595 -7.193 12.300 1.00 96.94 92 ALA A C 1
ATOM 653 O O . ALA A 1 92 ? -19.637 -7.429 12.908 1.00 96.94 92 ALA A O 1
ATOM 654 N N . ARG A 1 93 ? -17.597 -6.491 12.857 1.00 95.12 93 ARG A N 1
ATOM 655 C CA . ARG A 1 93 ? -17.666 -5.927 14.2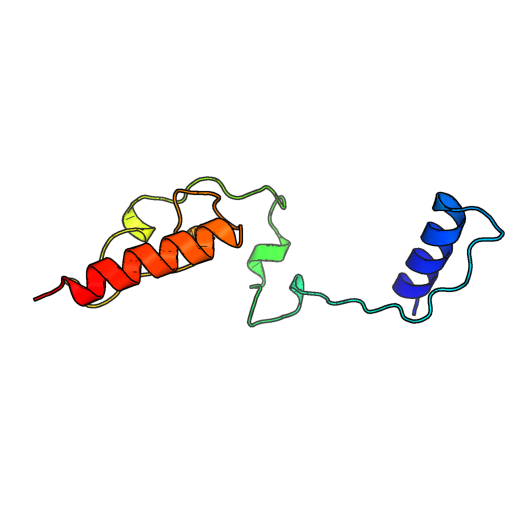18 1.00 95.12 93 ARG A CA 1
ATOM 656 C C . ARG A 1 93 ? -18.683 -4.801 14.329 1.00 95.12 93 ARG A C 1
ATOM 658 O O . ARG A 1 93 ? -19.435 -4.783 15.296 1.00 95.12 93 ARG A O 1
ATOM 665 N N . VAL A 1 94 ? -18.715 -3.901 13.350 1.00 94.62 94 VAL A N 1
ATOM 666 C CA . VAL A 1 94 ? -19.671 -2.786 13.314 1.00 94.62 94 VAL A CA 1
ATOM 667 C C . VAL A 1 94 ? -21.100 -3.305 13.161 1.00 94.62 94 VAL A C 1
ATOM 669 O O . VAL A 1 94 ? -21.987 -2.838 13.861 1.00 94.62 94 VAL A O 1
ATOM 672 N N . LEU A 1 95 ? -21.323 -4.312 12.311 1.00 95.31 95 LEU A N 1
ATOM 673 C CA . LEU A 1 95 ? -22.649 -4.917 12.121 1.00 95.31 95 LEU A CA 1
ATOM 674 C C . LEU A 1 95 ? -23.141 -5.720 13.335 1.00 95.31 95 LEU A C 1
ATOM 676 O O . LEU A 1 95 ? -24.343 -5.912 13.486 1.00 95.31 95 LEU A O 1
ATOM 680 N N . ALA A 1 96 ? -22.228 -6.211 14.175 1.00 91.69 96 ALA A N 1
ATOM 681 C CA . ALA A 1 96 ? -22.552 -6.925 15.409 1.00 91.69 96 ALA A CA 1
ATOM 682 C C . ALA A 1 96 ? -22.636 -6.007 16.643 1.00 91.69 96 ALA A C 1
ATOM 684 O O . ALA A 1 96 ? -22.944 -6.493 17.733 1.00 91.69 96 ALA A O 1
ATOM 685 N N . ALA A 1 97 ? -22.313 -4.717 16.502 1.00 82.75 97 ALA A N 1
ATOM 686 C CA . ALA A 1 97 ? -22.414 -3.760 17.593 1.00 82.75 97 ALA A CA 1
ATOM 687 C C . ALA A 1 97 ? -23.900 -3.460 17.895 1.00 82.75 97 ALA A C 1
ATOM 689 O O . ALA A 1 97 ? -24.684 -3.335 16.952 1.00 82.75 97 ALA A O 1
ATOM 690 N N . PRO A 1 98 ? -24.292 -3.399 19.180 1.00 69.31 98 PRO A N 1
ATOM 691 C CA . PRO A 1 98 ? -25.667 -3.119 19.594 1.00 69.31 98 PRO A CA 1
ATOM 692 C C . PRO A 1 98 ? -26.113 -1.681 19.306 1.00 69.31 98 PRO A C 1
ATOM 694 O O . PRO A 1 98 ? -25.244 -0.780 19.251 1.00 69.31 98 PRO A O 1
#

pLDDT: mean 93.4, std 5.06, range [64.5, 98.44]

Sequence (98 aa):
AALVDHVAAQLVRCFGRDAPSPLRITVEDWAGDPCVAVAADLDGDGAHPEVGPAVLRQAHLEGRVWLAGAETSDVSPGLIEGAIAAGARVAARVLAAP

Radius of gyration: 20.25 Å; chains: 1; bounding box: 46×24×54 Å

Foldseek 3Di:
DVVVVVVQVVQCVVPHPPRDGDPDDDDDDQCPDPVRHDPVVVVDPPDQDAQDDQVLQDAPPVNPDHDADLNSFNPNRPDPVSNVVSVVSNVVSNVPDD

Secondary structure (DSSP, 8-state):
-HHHHHHHHHHHHHH-TTPPPPS------GGG-TTT--GGGGGS--PPPP---GGGGS-BTTTTB---SGGG-SSSTTSHHHHHHHHHHHHHHHHT--